Protein AF-0000000083568268 (afdb_homodimer)

Solvent-accessible surface area (backbone atoms only — not comparable to full-atom values): 10296 Å² total; per-residue (Å²): 130,81,49,68,48,77,42,77,47,46,72,67,54,46,51,46,50,54,56,46,30,62,65,67,25,87,48,96,84,46,76,63,52,67,70,56,42,53,51,43,18,43,50,38,46,55,44,42,54,52,25,52,62,59,34,62,80,76,45,60,69,66,60,49,44,64,40,52,45,40,98,66,46,64,81,75,77,73,75,76,71,71,77,75,73,135,130,84,50,67,46,77,42,78,47,46,70,66,54,46,52,45,50,54,55,45,30,64,65,66,24,88,47,96,83,47,76,64,51,67,70,57,42,53,50,44,18,43,51,38,46,54,46,42,54,53,25,51,63,59,34,62,80,75,46,61,68,65,61,50,45,64,40,51,46,40,100,65,48,65,82,75,77,73,78,75,72,74,74,73,71,125

pLDDT: mean 87.15, std 19.49, range [22.59, 98.81]

Structure (mmCIF, N/CA/C/O backbone):
data_AF-0000000083568268-model_v1
#
loop_
_entity.id
_entity.type
_entity.pdbx_description
1 polymer 'Uncharacterized protein'
#
loop_
_atom_site.group_PDB
_atom_site.id
_atom_site.type_symbol
_atom_site.label_atom_id
_atom_site.label_alt_id
_atom_site.label_comp_id
_atom_site.label_asym_id
_atom_site.label_entity_id
_atom_site.label_seq_id
_atom_site.pdbx_PDB_ins_code
_atom_site.Cartn_x
_atom_site.Cartn_y
_atom_site.Cartn_z
_atom_site.occupancy
_atom_site.B_iso_or_equiv
_atom_site.auth_seq_id
_atom_site.auth_comp_id
_atom_site.auth_asym_id
_atom_site.auth_atom_id
_atom_site.pdbx_PDB_model_num
ATOM 1 N N . MET A 1 1 ? 11.719 -16.828 -21.5 1 58.09 1 MET A N 1
ATOM 2 C CA . MET A 1 1 ? 10.602 -17.422 -20.781 1 58.09 1 MET A CA 1
ATOM 3 C C . MET A 1 1 ? 10.242 -16.578 -19.562 1 58.09 1 MET A C 1
ATOM 5 O O . MET A 1 1 ? 11.133 -16.094 -18.844 1 58.09 1 MET A O 1
ATOM 9 N N . THR A 1 2 ? 9.031 -16.109 -19.547 1 71.5 2 THR A N 1
ATOM 10 C CA . THR A 1 2 ? 8.648 -15.234 -18.438 1 71.5 2 THR A CA 1
ATOM 11 C C . THR A 1 2 ? 8.531 -16.031 -17.141 1 71.5 2 THR A C 1
ATOM 13 O O . THR A 1 2 ? 7.883 -17.078 -17.125 1 71.5 2 THR A O 1
ATOM 16 N N . LYS A 1 3 ? 9.312 -15.781 -16.172 1 86.44 3 LYS A N 1
ATOM 17 C CA . LYS A 1 3 ? 9.336 -16.422 -14.859 1 86.44 3 LYS A CA 1
ATOM 18 C C . LYS A 1 3 ? 7.992 -16.266 -14.156 1 86.44 3 LYS A C 1
ATOM 20 O O . LYS A 1 3 ? 7.312 -15.25 -14.312 1 86.44 3 LYS A O 1
ATOM 25 N N . ARG A 1 4 ? 7.5 -17.422 -13.523 1 89.69 4 ARG A N 1
ATOM 26 C CA . ARG A 1 4 ? 6.285 -17.406 -12.719 1 89.69 4 ARG A CA 1
ATOM 27 C C . ARG A 1 4 ? 6.57 -17.844 -11.281 1 89.69 4 ARG A C 1
ATOM 29 O O . ARG A 1 4 ? 7.5 -18.609 -11.039 1 89.69 4 ARG A O 1
ATOM 36 N N . THR A 1 5 ? 5.848 -17.328 -10.391 1 90.19 5 THR A N 1
ATOM 37 C CA . THR A 1 5 ? 5.898 -17.766 -9.008 1 90.19 5 THR A CA 1
ATOM 38 C C . THR A 1 5 ? 4.512 -18.188 -8.516 1 90.19 5 THR A C 1
ATOM 40 O O . THR A 1 5 ? 3.5 -17.719 -9.047 1 90.19 5 THR A O 1
ATOM 43 N N . SER A 1 6 ? 4.539 -19 -7.574 1 92.62 6 SER A N 1
ATOM 44 C CA . SER A 1 6 ? 3.279 -19.469 -7 1 92.62 6 SER A CA 1
ATOM 45 C C . SER A 1 6 ? 2.988 -18.781 -5.676 1 92.62 6 SER A C 1
ATOM 47 O O . SER A 1 6 ? 3.895 -18.562 -4.863 1 92.62 6 SER A O 1
ATOM 49 N N . LEU A 1 7 ? 1.726 -18.484 -5.469 1 93.94 7 LEU A N 1
ATOM 50 C CA . LEU A 1 7 ? 1.265 -17.828 -4.254 1 93.94 7 LEU A CA 1
ATOM 51 C C . LEU A 1 7 ? 0.16 -18.641 -3.58 1 93.94 7 LEU A C 1
ATOM 53 O O . LEU A 1 7 ? -0.891 -18.875 -4.18 1 93.94 7 LEU A O 1
ATOM 57 N N . LYS A 1 8 ? 0.503 -19.094 -2.422 1 94.25 8 LYS A N 1
ATOM 58 C CA . LYS A 1 8 ? -0.537 -19.75 -1.639 1 94.25 8 LYS A CA 1
ATOM 59 C C . LYS A 1 8 ? -1.644 -18.766 -1.257 1 94.25 8 LYS A C 1
ATOM 61 O O . LYS A 1 8 ? -1.367 -17.672 -0.762 1 94.25 8 LYS A O 1
ATOM 66 N N . LEU A 1 9 ? -2.875 -19.094 -1.497 1 94.94 9 LEU A N 1
ATOM 67 C CA . LEU A 1 9 ? -4.031 -18.266 -1.155 1 94.94 9 LEU A CA 1
ATOM 68 C C . LEU A 1 9 ? -4.656 -18.734 0.156 1 94.94 9 LEU A C 1
ATOM 70 O O . LEU A 1 9 ? -5.645 -19.469 0.151 1 94.94 9 LEU A O 1
ATOM 74 N N . THR A 1 10 ? -4.035 -18.266 1.215 1 95.44 10 THR A N 1
ATOM 75 C CA . THR A 1 10 ? -4.672 -18.484 2.508 1 95.44 10 THR A CA 1
ATOM 76 C C . THR A 1 10 ? -5.988 -17.719 2.602 1 95.44 10 THR A C 1
ATOM 78 O O . THR A 1 10 ? -6.242 -16.812 1.804 1 95.44 10 THR A O 1
ATOM 81 N N . ASP A 1 11 ? -6.793 -18.078 3.553 1 95 11 ASP A N 1
ATOM 82 C CA . ASP A 1 11 ? -8.062 -17.375 3.734 1 95 11 ASP A CA 1
ATOM 83 C C . ASP A 1 11 ? -7.832 -15.883 3.967 1 95 11 ASP A C 1
ATOM 85 O O . ASP A 1 11 ? -8.539 -15.039 3.398 1 95 11 ASP A O 1
ATOM 89 N N . GLU A 1 12 ? -6.855 -15.57 4.793 1 95.94 12 GLU A N 1
ATOM 90 C CA . GLU A 1 12 ? -6.555 -14.172 5.109 1 95.94 12 GLU A CA 1
ATOM 91 C C . GLU A 1 12 ? -6.09 -13.414 3.871 1 95.94 12 GLU A C 1
ATOM 93 O O . GLU A 1 12 ? -6.551 -12.305 3.609 1 95.94 12 GLU A O 1
ATOM 98 N N . ARG A 1 13 ? -5.25 -13.945 3.127 1 97.31 13 ARG A N 1
ATOM 99 C CA . ARG A 1 13 ? -4.762 -13.305 1.913 1 97.31 13 ARG A CA 1
ATOM 100 C C . ARG A 1 13 ? -5.887 -13.117 0.901 1 97.31 13 ARG A C 1
ATOM 102 O O . ARG A 1 13 ? -5.977 -12.07 0.254 1 97.31 13 ARG A O 1
ATOM 109 N N . GLN A 1 14 ? -6.707 -14.148 0.791 1 96.69 14 GLN A N 1
ATOM 110 C CA . GLN A 1 14 ? -7.844 -14.023 -0.113 1 96.69 14 GLN A CA 1
ATOM 111 C C . GLN A 1 14 ? -8.75 -12.867 0.295 1 96.69 14 GLN A C 1
ATOM 113 O O . GLN A 1 14 ? -9.219 -12.109 -0.556 1 96.69 14 GLN A O 1
ATOM 118 N N . ARG A 1 15 ? -8.977 -12.758 1.562 1 97.5 15 ARG A N 1
ATOM 119 C CA . ARG A 1 15 ? -9.812 -11.672 2.049 1 97.5 15 ARG A CA 1
ATOM 120 C C . ARG A 1 15 ? -9.18 -10.312 1.744 1 97.5 15 ARG A C 1
ATOM 122 O O . ARG A 1 15 ? -9.867 -9.383 1.321 1 97.5 15 ARG A O 1
ATOM 129 N N . LYS A 1 16 ? -7.871 -10.18 1.971 1 98.31 16 LYS A N 1
ATOM 130 C CA . LYS A 1 16 ? -7.18 -8.93 1.676 1 98.31 16 LYS A CA 1
ATOM 131 C C . LYS A 1 16 ? -7.238 -8.602 0.186 1 98.31 16 LYS A C 1
ATOM 133 O O . LYS A 1 16 ? -7.461 -7.449 -0.195 1 98.31 16 LYS A O 1
ATOM 138 N N . LEU A 1 17 ? -7.086 -9.602 -0.641 1 97.94 17 LEU A N 1
ATOM 139 C CA . LEU A 1 17 ? -7.152 -9.422 -2.086 1 97.94 17 LEU A CA 1
ATOM 140 C C . LEU A 1 17 ? -8.547 -8.961 -2.512 1 97.94 17 LEU A C 1
ATOM 142 O O . LEU A 1 17 ? -8.68 -8.062 -3.346 1 97.94 17 LEU A O 1
ATOM 146 N N . ASP A 1 18 ? -9.523 -9.57 -1.952 1 97 18 ASP A N 1
ATOM 147 C CA . ASP A 1 18 ? -10.891 -9.203 -2.285 1 97 18 ASP A CA 1
ATOM 148 C C . ASP A 1 18 ? -11.188 -7.754 -1.901 1 97 18 ASP A C 1
ATOM 150 O O . ASP A 1 18 ? -11.773 -7.004 -2.686 1 97 18 ASP A O 1
ATOM 154 N N . ARG A 1 19 ? -10.773 -7.395 -0.734 1 97.88 19 ARG A N 1
ATOM 155 C CA . ARG A 1 19 ? -10.984 -6.023 -0.286 1 97.88 19 ARG A CA 1
ATOM 156 C C . ARG A 1 19 ? -10.18 -5.039 -1.131 1 97.88 19 ARG A C 1
ATOM 158 O O . ARG A 1 19 ? -10.672 -3.971 -1.49 1 97.88 19 ARG A O 1
ATOM 165 N N . ALA A 1 20 ? -8.977 -5.348 -1.416 1 98.19 20 ALA A N 1
ATOM 166 C CA . ALA A 1 20 ? -8.133 -4.496 -2.25 1 98.19 20 ALA A CA 1
ATOM 167 C C . ALA A 1 20 ? -8.711 -4.352 -3.652 1 98.19 20 ALA A C 1
ATOM 169 O O . ALA A 1 20 ? -8.602 -3.289 -4.27 1 98.19 20 ALA A O 1
ATOM 170 N N . SER A 1 21 ? -9.297 -5.402 -4.117 1 97.56 21 SER A N 1
ATOM 171 C CA . SER A 1 21 ? -9.922 -5.367 -5.434 1 97.56 21 SER A CA 1
ATOM 172 C C . SER A 1 21 ? -11.008 -4.301 -5.504 1 97.56 21 SER A C 1
ATOM 174 O O . SER A 1 21 ? -11.133 -3.604 -6.516 1 97.56 21 SER A O 1
ATOM 176 N N . THR A 1 22 ? -11.719 -4.164 -4.465 1 96.75 22 THR A N 1
ATOM 177 C CA . THR A 1 22 ? -12.766 -3.158 -4.406 1 96.75 22 THR A CA 1
ATOM 178 C C . THR A 1 22 ? -12.18 -1.753 -4.477 1 96.75 22 THR A C 1
ATOM 180 O O . THR A 1 22 ? -12.766 -0.855 -5.082 1 96.75 22 THR A O 1
ATOM 183 N N . ILE A 1 23 ? -11.086 -1.537 -3.951 1 95.38 23 ILE A N 1
ATOM 184 C CA . ILE A 1 23 ? -10.422 -0.237 -3.924 1 95.38 23 ILE A CA 1
ATOM 185 C C . ILE A 1 23 ? -9.875 0.093 -5.309 1 95.38 23 ILE A C 1
ATOM 187 O O . ILE A 1 23 ? -9.977 1.232 -5.77 1 95.38 23 ILE A O 1
ATOM 191 N N . VAL A 1 24 ? -9.344 -0.927 -5.973 1 97 24 VAL A N 1
ATOM 192 C CA . VAL A 1 24 ? -8.633 -0.755 -7.242 1 97 24 VAL A CA 1
ATOM 193 C C . VAL A 1 24 ? -9.641 -0.688 -8.391 1 97 24 VAL A C 1
ATOM 195 O O . VAL A 1 24 ? -9.367 -0.096 -9.43 1 97 24 VAL A O 1
ATOM 198 N N . ALA A 1 25 ? -10.75 -1.241 -8.148 1 96.38 25 ALA A N 1
ATOM 199 C CA . ALA A 1 25 ? -11.766 -1.326 -9.195 1 96.38 25 ALA A CA 1
ATOM 200 C C . ALA A 1 25 ? -12.188 0.064 -9.664 1 96.38 25 ALA A C 1
ATOM 202 O O . ALA 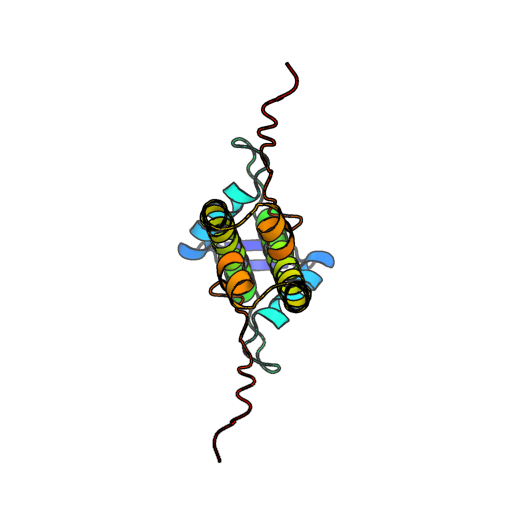A 1 25 ? -12.305 0.989 -8.852 1 96.38 25 ALA A O 1
ATOM 203 N N . GLN A 1 26 ? -12.406 0.175 -10.938 1 89.5 26 GLN A N 1
ATOM 204 C CA . GLN A 1 26 ? -12.82 1.448 -11.516 1 89.5 26 GLN A CA 1
ATOM 205 C C 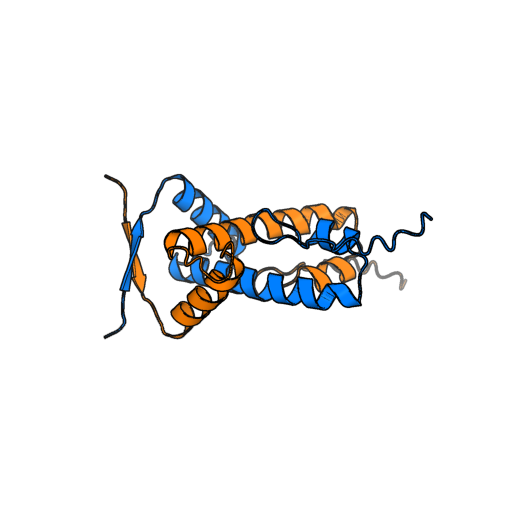. GLN A 1 26 ? -14.242 1.808 -11.102 1 89.5 26 GLN A C 1
ATOM 207 O O . GLN A 1 26 ? -14.562 2.984 -10.914 1 89.5 26 GLN A O 1
ATOM 212 N N . ASP A 1 27 ? -15.086 0.783 -11.102 1 89.75 27 ASP A N 1
ATOM 213 C CA . ASP A 1 27 ? -16.453 0.914 -10.633 1 89.75 27 ASP A CA 1
ATOM 214 C C . ASP A 1 27 ? -16.984 -0.408 -10.07 1 89.75 27 ASP A C 1
ATOM 216 O O . ASP A 1 27 ? -16.219 -1.369 -9.93 1 89.75 27 ASP A O 1
ATOM 220 N N . GLU A 1 28 ? -18.234 -0.446 -9.719 1 89.31 28 GLU A N 1
ATOM 221 C CA . GLU A 1 28 ? -18.797 -1.59 -8.992 1 89.31 28 GLU A CA 1
ATOM 222 C C . GLU A 1 28 ? -18.859 -2.826 -9.891 1 89.31 28 GLU A C 1
ATOM 224 O O . GLU A 1 28 ? -19.016 -3.945 -9.398 1 89.31 28 GLU A O 1
ATOM 229 N N . HIS A 1 29 ? -18.656 -2.703 -11.203 1 92.06 29 HIS A N 1
ATOM 230 C CA . HIS A 1 29 ? -18.766 -3.824 -12.133 1 92.06 29 HIS A CA 1
ATOM 231 C C . HIS A 1 29 ? -17.391 -4.316 -12.562 1 92.06 29 HIS A C 1
ATOM 233 O O . HIS A 1 29 ? -17.281 -5.348 -13.234 1 92.06 29 HIS A O 1
ATOM 239 N N . ASP A 1 30 ? -16.484 -3.549 -12.25 1 94 30 ASP A N 1
ATOM 240 C CA . ASP A 1 30 ? -15.102 -3.898 -12.578 1 94 30 ASP A CA 1
ATOM 241 C C . ASP A 1 30 ? -14.539 -4.922 -11.594 1 94 30 ASP A C 1
ATOM 243 O O . ASP A 1 30 ? -14.672 -4.758 -10.375 1 94 30 ASP A O 1
ATOM 247 N N . ASP A 1 31 ? -13.961 -6 -12.094 1 94.88 31 ASP A N 1
ATOM 248 C CA . ASP A 1 31 ? -13.312 -7.047 -11.312 1 94.88 31 ASP A CA 1
ATOM 249 C C . ASP A 1 31 ? -11.867 -7.246 -11.758 1 94.88 31 ASP A C 1
ATOM 251 O O . ASP A 1 31 ? -11.562 -8.164 -12.531 1 94.88 31 ASP A O 1
ATOM 255 N N . PRO A 1 32 ? -11.008 -6.426 -11.289 1 97.19 32 PRO A N 1
ATOM 256 C CA . PRO A 1 32 ? -9.617 -6.52 -11.75 1 97.19 32 PRO A CA 1
ATOM 257 C C . PRO A 1 32 ? -8.969 -7.855 -11.391 1 97.19 32 PRO A C 1
ATOM 259 O O . PRO A 1 32 ? -9.219 -8.398 -10.312 1 97.19 32 PRO A O 1
ATOM 262 N N . PRO A 1 33 ? -8.227 -8.344 -12.297 1 95.88 33 PRO A N 1
ATOM 263 C CA . PRO A 1 33 ? -7.488 -9.57 -11.984 1 95.88 33 PRO A CA 1
ATOM 264 C C . PRO A 1 33 ? -6.555 -9.414 -10.789 1 95.88 33 PRO A C 1
ATOM 266 O O . PRO A 1 33 ? -6.125 -8.305 -10.484 1 95.88 33 PRO A O 1
ATOM 269 N N . MET A 1 34 ? -6.234 -10.477 -10.219 1 95.25 34 MET A N 1
ATOM 270 C CA . MET A 1 34 ? -5.387 -10.508 -9.031 1 95.25 34 MET A CA 1
ATOM 271 C C . MET A 1 34 ? -4.039 -9.844 -9.305 1 95.25 34 MET A C 1
ATOM 273 O O . MET A 1 34 ? -3.51 -9.133 -8.453 1 95.25 34 MET A O 1
ATOM 277 N N . SER A 1 35 ? -3.457 -10.117 -10.469 1 96.19 35 SER A N 1
ATOM 278 C CA . SER A 1 35 ? -2.154 -9.547 -10.797 1 96.19 35 SER A CA 1
ATOM 279 C C . SER A 1 35 ? -2.199 -8.023 -10.805 1 96.19 35 SER A C 1
ATOM 281 O O . SER A 1 35 ? -1.252 -7.371 -10.367 1 96.19 35 SER A O 1
ATOM 283 N N . VAL A 1 36 ? -3.311 -7.488 -11.273 1 96.88 36 VAL A N 1
ATOM 284 C CA . VAL A 1 36 ? -3.486 -6.039 -11.305 1 96.88 36 VAL A CA 1
ATOM 285 C C . VAL A 1 36 ? -3.619 -5.504 -9.883 1 96.88 36 VAL A C 1
ATOM 287 O O . VAL A 1 36 ? -3.051 -4.461 -9.547 1 96.88 36 VAL A O 1
ATOM 290 N N . VAL A 1 37 ? -4.32 -6.191 -9.055 1 98.06 37 VAL A N 1
ATOM 291 C CA . VAL A 1 37 ? -4.523 -5.789 -7.668 1 98.06 37 VAL A CA 1
ATOM 292 C C . VAL A 1 37 ? -3.189 -5.793 -6.926 1 98.06 37 VAL A C 1
ATOM 294 O O . VAL A 1 37 ? -2.869 -4.844 -6.207 1 98.06 37 VAL A O 1
ATOM 297 N N . ILE A 1 38 ? -2.402 -6.805 -7.145 1 98.25 38 ILE A N 1
ATOM 298 C CA . ILE A 1 38 ? -1.101 -6.922 -6.496 1 98.25 38 ILE A CA 1
ATOM 299 C C . ILE A 1 38 ? -0.183 -5.801 -6.98 1 98.25 38 ILE A C 1
ATOM 301 O O . ILE A 1 38 ? 0.498 -5.156 -6.176 1 98.25 38 ILE A O 1
ATOM 305 N N . ASP A 1 39 ? -0.235 -5.52 -8.281 1 98.25 39 ASP A N 1
ATOM 306 C CA . ASP A 1 39 ? 0.585 -4.441 -8.82 1 98.25 39 ASP A CA 1
ATOM 307 C C . ASP A 1 39 ? 0.19 -3.096 -8.219 1 98.25 39 ASP A C 1
ATOM 309 O O . ASP A 1 39 ? 1.052 -2.271 -7.91 1 98.25 39 ASP A O 1
ATOM 313 N N . ALA A 1 40 ? -1.086 -2.854 -8.062 1 98.56 40 ALA A N 1
ATOM 314 C CA . ALA A 1 40 ? -1.58 -1.607 -7.48 1 98.56 40 ALA A CA 1
ATOM 315 C C . ALA A 1 40 ? -1.136 -1.465 -6.027 1 98.56 40 ALA A C 1
ATOM 317 O O . ALA A 1 40 ? -0.712 -0.387 -5.605 1 98.56 40 ALA A O 1
ATOM 318 N N . ALA A 1 41 ? -1.234 -2.547 -5.305 1 98.75 41 ALA A N 1
ATOM 319 C CA . ALA A 1 41 ? -0.841 -2.512 -3.898 1 98.75 41 ALA A CA 1
ATOM 320 C C . ALA A 1 41 ? 0.65 -2.221 -3.752 1 98.75 41 ALA A C 1
ATOM 322 O O . ALA A 1 41 ? 1.054 -1.422 -2.904 1 98.75 41 ALA A O 1
ATOM 323 N N . LEU A 1 42 ? 1.454 -2.857 -4.57 1 98.81 42 LEU A N 1
ATOM 324 C CA . LEU A 1 42 ? 2.891 -2.598 -4.559 1 98.81 42 LEU A CA 1
ATOM 325 C C . LEU A 1 42 ? 3.182 -1.144 -4.91 1 98.81 42 LEU A C 1
ATOM 327 O O . LEU A 1 42 ? 4.004 -0.496 -4.262 1 98.81 42 LEU A O 1
ATOM 331 N N . THR A 1 43 ? 2.533 -0.65 -5.934 1 98.81 43 THR A N 1
ATOM 332 C CA . THR A 1 43 ? 2.707 0.737 -6.348 1 98.81 43 THR A CA 1
ATOM 333 C C . THR A 1 43 ? 2.318 1.692 -5.223 1 98.81 43 THR A C 1
ATOM 335 O O . THR A 1 43 ? 3.035 2.656 -4.945 1 98.81 43 THR A O 1
ATOM 338 N N . HIS A 1 44 ? 1.181 1.441 -4.594 1 98.56 44 HIS A N 1
ATOM 339 C CA . HIS A 1 44 ? 0.722 2.299 -3.506 1 98.56 44 HIS A CA 1
ATOM 340 C C . HIS A 1 44 ? 1.735 2.334 -2.365 1 98.56 44 HIS A C 1
ATOM 342 O O . HIS A 1 44 ? 1.995 3.396 -1.795 1 98.56 44 HIS A O 1
ATOM 348 N N . LEU A 1 45 ? 2.314 1.188 -2.023 1 98.5 45 LEU A N 1
ATOM 349 C CA . LEU A 1 45 ? 3.307 1.132 -0.957 1 98.5 45 LEU A CA 1
ATOM 350 C C . LEU A 1 45 ? 4.535 1.966 -1.312 1 98.5 45 LEU A C 1
ATOM 352 O O . LEU A 1 45 ? 5.004 2.762 -0.497 1 98.5 45 LEU A O 1
ATOM 356 N N . LEU A 1 46 ? 4.977 1.877 -2.488 1 98.5 46 LEU A N 1
ATOM 357 C CA . LEU A 1 46 ? 6.172 2.59 -2.922 1 98.5 46 LEU A CA 1
ATOM 358 C C . LEU A 1 46 ? 5.93 4.094 -2.951 1 98.5 46 LEU A C 1
ATOM 360 O O . LEU A 1 46 ? 6.754 4.871 -2.461 1 98.5 46 LEU A O 1
ATOM 364 N N . GLU A 1 47 ? 4.805 4.453 -3.486 1 98.19 47 GLU A N 1
ATOM 365 C CA . GLU A 1 47 ? 4.496 5.879 -3.576 1 98.19 47 GLU A CA 1
ATOM 366 C C . GLU A 1 47 ? 4.211 6.469 -2.199 1 98.19 47 GLU A C 1
ATOM 368 O O . GLU A 1 47 ? 4.543 7.629 -1.936 1 98.19 47 GLU A O 1
ATOM 373 N N . SER A 1 48 ? 3.551 5.688 -1.332 1 96.88 48 SER A N 1
ATOM 374 C CA . SER A 1 48 ? 3.297 6.145 0.029 1 96.88 48 SER A CA 1
ATOM 375 C C . SER A 1 48 ? 4.602 6.414 0.774 1 96.88 48 SER A C 1
ATOM 377 O O . SER A 1 48 ? 4.715 7.41 1.492 1 96.88 48 SER A O 1
ATOM 379 N N . GLU A 1 49 ? 5.598 5.555 0.651 1 96.62 49 GLU A N 1
ATOM 380 C CA . GLU A 1 49 ? 6.895 5.754 1.291 1 96.62 49 GLU A CA 1
ATOM 381 C C . GLU A 1 49 ? 7.551 7.051 0.824 1 96.62 49 GLU A C 1
ATOM 383 O O . GLU A 1 49 ? 8.07 7.816 1.638 1 96.62 49 GLU A O 1
ATOM 388 N N . LYS A 1 50 ? 7.48 7.246 -0.447 1 96.44 50 LYS A N 1
ATOM 389 C CA . LYS A 1 50 ? 8.031 8.477 -0.999 1 96.44 50 LYS A CA 1
ATOM 390 C C . LYS A 1 50 ? 7.305 9.703 -0.452 1 96.44 50 LYS A C 1
ATOM 392 O O . LYS A 1 50 ? 7.938 10.688 -0.066 1 96.44 50 LYS A O 1
ATOM 397 N N . ASN A 1 51 ? 5.969 9.664 -0.419 1 96.25 51 ASN A N 1
ATOM 398 C CA . ASN A 1 51 ? 5.164 10.766 0.102 1 96.25 51 ASN A CA 1
ATOM 399 C C . ASN A 1 51 ? 5.559 11.117 1.532 1 96.25 51 ASN A C 1
ATOM 401 O O . ASN A 1 51 ? 5.703 12.297 1.866 1 96.25 51 ASN A O 1
ATOM 405 N N . ILE A 1 52 ? 5.664 10.055 2.355 1 94.56 52 ILE A N 1
ATOM 406 C CA . ILE A 1 52 ? 5.984 10.266 3.764 1 94.56 52 ILE A CA 1
ATOM 407 C C . ILE A 1 52 ? 7.34 10.961 3.887 1 94.56 52 ILE A C 1
ATOM 409 O O . ILE A 1 52 ? 7.488 11.914 4.66 1 94.56 52 ILE A O 1
ATOM 413 N N . GLN A 1 53 ? 8.281 10.555 3.125 1 93.25 53 GLN A N 1
ATOM 414 C CA . GLN A 1 53 ? 9.609 11.164 3.17 1 93.25 53 GLN A CA 1
ATOM 415 C C . GLN A 1 53 ? 9.57 12.617 2.727 1 93.25 53 GLN A C 1
ATOM 417 O O . GLN A 1 53 ? 10.195 13.484 3.346 1 93.25 53 GLN A O 1
ATOM 422 N N . GLU A 1 54 ? 8.82 12.875 1.725 1 94.69 54 GLU A N 1
ATOM 423 C CA . GLU A 1 54 ? 8.727 14.234 1.197 1 94.69 54 GLU A CA 1
ATOM 424 C C . GLU A 1 54 ? 7.941 15.133 2.143 1 94.69 54 GLU A C 1
ATOM 426 O O . GLU A 1 54 ? 8.273 16.312 2.307 1 94.69 54 GLU A O 1
ATOM 431 N N . A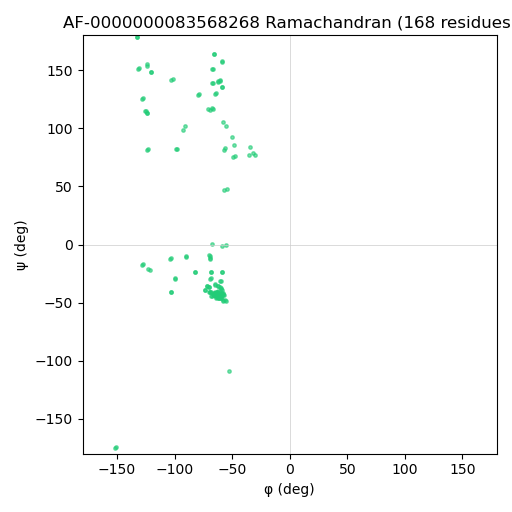LA A 1 55 ? 6.957 14.602 2.773 1 93.94 55 ALA A N 1
ATOM 432 C CA . ALA A 1 55 ? 6.074 15.367 3.654 1 93.94 55 ALA A CA 1
ATOM 433 C C . ALA A 1 55 ? 6.816 15.828 4.906 1 93.94 55 ALA A C 1
ATOM 435 O O . ALA A 1 55 ? 6.43 16.812 5.535 1 93.94 55 ALA A O 1
ATOM 436 N N . ARG A 1 56 ? 7.875 15.156 5.277 1 90.5 56 ARG A N 1
ATOM 437 C CA . ARG A 1 56 ? 8.625 15.438 6.5 1 90.5 56 ARG A CA 1
ATOM 438 C C . ARG A 1 56 ? 9.156 16.875 6.492 1 90.5 56 ARG A C 1
ATOM 440 O O . ARG A 1 56 ? 9.383 17.453 7.555 1 90.5 56 ARG A O 1
ATOM 447 N N . SER A 1 57 ? 9.305 17.422 5.281 1 91.94 57 SER A N 1
ATOM 448 C CA . SER A 1 57 ? 9.844 18.766 5.184 1 91.94 57 SER A CA 1
ATOM 449 C C . SER A 1 57 ? 8.727 19.812 5.227 1 91.94 57 SER A C 1
ATOM 451 O O . SER A 1 57 ? 8.984 20.984 5.465 1 91.94 57 SER A O 1
ATOM 453 N N . GLU A 1 58 ? 7.523 19.391 5.148 1 94.19 58 GLU A N 1
ATOM 454 C CA . GLU A 1 58 ? 6.445 20.359 4.914 1 94.19 58 GLU A CA 1
ATOM 455 C C . GLU A 1 58 ? 5.395 20.281 6.023 1 94.19 58 GLU A C 1
ATOM 457 O O . GLU A 1 58 ? 4.684 21.266 6.27 1 94.19 58 GLU A O 1
ATOM 462 N N . TYR A 1 59 ? 5.367 19.188 6.695 1 93.25 59 TYR A N 1
ATOM 463 C CA . TYR A 1 59 ? 4.309 18.984 7.676 1 93.25 59 TYR A CA 1
ATOM 464 C C . TYR A 1 59 ? 4.879 18.5 9.008 1 93.25 59 TYR A C 1
ATOM 466 O O . TYR A 1 59 ? 5.941 17.875 9.047 1 93.25 59 TYR A O 1
ATOM 474 N N . ASP A 1 60 ? 4.145 18.859 10.055 1 91.81 60 ASP A N 1
ATOM 475 C CA . ASP A 1 60 ? 4.539 18.344 11.367 1 91.81 60 ASP A CA 1
ATOM 476 C C . ASP A 1 60 ? 4.344 16.828 11.445 1 91.81 60 ASP A C 1
ATOM 478 O O . ASP A 1 60 ? 3.43 16.281 10.828 1 91.81 60 ASP A O 1
ATOM 482 N N . PRO A 1 61 ? 5.137 16.094 12.25 1 92.5 61 PRO A N 1
ATOM 483 C CA . PRO A 1 61 ? 5.129 14.625 12.32 1 92.5 61 PRO A CA 1
ATOM 484 C C . PRO A 1 61 ? 3.775 14.062 12.734 1 92.5 61 PRO A C 1
ATOM 486 O O . PRO A 1 61 ? 3.385 12.984 12.273 1 92.5 61 PRO A O 1
ATOM 489 N N . ARG A 1 62 ? 3.082 14.805 13.539 1 91.69 62 ARG A N 1
ATOM 490 C CA . ARG A 1 62 ? 1.786 14.297 13.984 1 91.69 62 ARG A CA 1
ATOM 491 C C . ARG A 1 62 ? 0.805 14.211 12.82 1 91.69 62 ARG A C 1
ATOM 493 O O . ARG A 1 62 ? 0.059 13.234 12.703 1 91.69 62 ARG A O 1
ATOM 500 N N . THR A 1 63 ? 0.79 15.203 11.984 1 94 63 THR A N 1
ATOM 501 C CA . THR A 1 63 ? -0.06 15.211 10.797 1 94 63 THR A CA 1
ATOM 502 C C . THR A 1 63 ? 0.25 14.008 9.906 1 94 63 THR A C 1
ATOM 504 O O . THR A 1 63 ? -0.661 13.305 9.469 1 94 63 THR A O 1
ATOM 507 N N . ILE A 1 64 ? 1.511 13.789 9.641 1 95.19 64 ILE A N 1
ATOM 508 C CA . ILE A 1 64 ? 1.93 12.695 8.773 1 95.19 64 ILE A CA 1
ATOM 509 C C . ILE A 1 64 ? 1.51 11.359 9.391 1 95.19 64 ILE A C 1
ATOM 511 O O . ILE A 1 64 ? 0.991 10.484 8.695 1 95.19 64 ILE A O 1
ATOM 515 N N . GLN A 1 65 ? 1.679 11.211 10.695 1 94.44 65 GLN A N 1
ATOM 516 C CA . GLN A 1 65 ? 1.335 9.977 11.383 1 94.44 65 GLN A CA 1
ATOM 517 C C . GLN A 1 65 ? -0.161 9.688 11.289 1 94.44 65 GLN A C 1
ATOM 519 O O . GLN A 1 65 ? -0.564 8.555 11.016 1 94.44 65 GLN A O 1
ATOM 524 N N . ASP A 1 66 ? -0.94 10.773 11.469 1 94.38 66 ASP A N 1
ATOM 525 C CA . ASP A 1 66 ? -2.393 10.617 11.461 1 94.38 66 ASP A CA 1
ATOM 526 C C . ASP A 1 66 ? -2.9 10.25 10.07 1 94.38 66 ASP A C 1
ATOM 528 O O . ASP A 1 66 ? -3.854 9.477 9.938 1 94.38 66 ASP A O 1
ATOM 532 N N . VAL A 1 67 ? -2.25 10.648 9.039 1 96.19 67 VAL A N 1
ATOM 533 C CA . VAL A 1 67 ? -2.777 10.539 7.684 1 96.19 67 VAL A CA 1
ATOM 534 C C . VAL A 1 67 ? -2.164 9.32 6.988 1 96.19 67 VAL A C 1
ATOM 536 O O . VAL A 1 67 ? -2.824 8.664 6.184 1 96.19 67 VAL A O 1
ATOM 539 N N . ALA A 1 68 ? -0.939 9.008 7.406 1 96.38 68 ALA A N 1
ATOM 540 C CA . ALA A 1 68 ? -0.244 8.133 6.465 1 96.38 68 ALA A CA 1
ATOM 541 C C . ALA A 1 68 ? 0.3 6.895 7.172 1 96.38 68 ALA A C 1
ATOM 543 O O . ALA A 1 68 ? 0.654 5.906 6.52 1 96.38 68 ALA A O 1
ATOM 544 N N . ASN A 1 69 ? 0.419 6.883 8.539 1 95.31 69 ASN A N 1
ATOM 545 C CA . ASN A 1 69 ? 0.975 5.707 9.203 1 95.31 69 ASN A CA 1
ATOM 546 C C . ASN A 1 69 ? 0.059 4.496 9.062 1 95.31 69 ASN A C 1
ATOM 548 O O . ASN A 1 69 ? -1.161 4.617 9.195 1 95.31 69 ASN A O 1
ATOM 552 N N . THR A 1 70 ? 0.676 3.408 8.836 1 97.5 70 THR A N 1
ATOM 553 C CA . THR A 1 70 ? 0.036 2.1 8.875 1 97.5 70 THR A CA 1
ATOM 554 C C . THR A 1 70 ? 0.875 1.11 9.68 1 97.5 70 THR A C 1
ATOM 556 O O . THR A 1 70 ? 1.965 1.448 10.141 1 97.5 70 THR A O 1
ATOM 559 N N . SER A 1 71 ? 0.379 -0.081 9.805 1 96.25 71 SER A N 1
ATOM 560 C CA . SER A 1 71 ? 1.151 -1.104 10.5 1 96.25 71 SER A CA 1
ATOM 561 C C . SER A 1 71 ? 2.363 -1.535 9.688 1 96.25 71 SER A C 1
ATOM 563 O O . SER A 1 71 ? 3.266 -2.197 10.203 1 96.25 71 SER A O 1
ATOM 565 N N . VAL A 1 72 ? 2.453 -1.116 8.477 1 96.81 72 VAL A N 1
ATOM 566 C CA . VAL A 1 72 ? 3.52 -1.517 7.566 1 96.81 72 VAL A CA 1
ATOM 567 C C . VAL A 1 72 ? 4.539 -0.387 7.438 1 96.81 72 VAL A C 1
ATOM 569 O O . VAL A 1 72 ? 5.746 -0.635 7.391 1 96.81 72 VAL A O 1
ATOM 572 N N . LEU A 1 73 ? 4.031 0.815 7.355 1 93.44 73 LEU A N 1
ATOM 573 C CA . LEU A 1 73 ? 4.848 2.008 7.164 1 93.44 73 LEU A CA 1
ATOM 574 C C . LEU A 1 73 ? 4.602 3.021 8.273 1 93.44 73 LEU A C 1
ATOM 576 O O . LEU A 1 73 ? 3.49 3.539 8.414 1 93.44 73 LEU A O 1
ATOM 580 N N . THR A 1 74 ? 5.609 3.215 9.047 1 88.81 74 THR A N 1
ATOM 581 C CA . THR A 1 74 ? 5.484 4.148 10.164 1 88.81 74 THR A CA 1
ATOM 582 C C . THR A 1 74 ? 6.613 5.172 10.141 1 88.81 74 THR A C 1
ATOM 584 O O . THR A 1 74 ? 7.773 4.82 9.922 1 88.81 74 THR A O 1
ATOM 587 N N . LEU A 1 75 ? 6.121 6.422 10.172 1 78.31 75 LEU A N 1
ATOM 588 C CA . LEU A 1 75 ? 7.125 7.438 10.469 1 78.31 75 LEU A CA 1
ATOM 589 C C . LEU A 1 75 ? 7.652 7.277 11.891 1 78.31 75 LEU A C 1
ATOM 591 O O . LEU A 1 75 ? 6.867 7.184 12.844 1 78.31 75 LEU A O 1
ATOM 595 N N . ARG A 1 76 ? 8.938 6.977 12.039 1 61.16 76 ARG A N 1
ATOM 596 C CA . ARG A 1 76 ? 9.547 6.957 13.359 1 61.16 76 ARG A CA 1
ATOM 597 C C . ARG A 1 76 ? 10.133 8.32 13.711 1 61.16 76 ARG A C 1
ATOM 599 O O . ARG A 1 76 ? 10.758 8.969 12.875 1 61.16 76 ARG A O 1
ATOM 606 N N . TYR A 1 77 ? 9.484 9.156 14.531 1 55.59 77 TYR A N 1
ATOM 607 C CA . TYR A 1 77 ? 10.039 10.43 14.977 1 55.59 77 TYR A CA 1
ATOM 608 C C . TYR A 1 77 ? 11.398 10.242 15.633 1 55.59 77 TYR A C 1
ATOM 610 O O . TYR A 1 77 ? 11.586 9.297 16.406 1 55.59 77 TYR A O 1
ATOM 618 N N . ARG A 1 78 ? 12.312 10.531 14.914 1 45.97 78 ARG A N 1
ATOM 619 C CA . ARG A 1 78 ? 13.539 10.719 15.688 1 45.97 78 ARG A CA 1
ATOM 620 C C . ARG A 1 78 ? 13.344 11.781 16.766 1 45.97 78 ARG A C 1
ATOM 622 O O . ARG A 1 78 ? 12.938 12.906 16.469 1 45.97 78 ARG A O 1
ATOM 629 N N . THR A 1 79 ? 12.797 11.578 17.875 1 41.94 79 THR A N 1
ATOM 630 C CA . THR A 1 79 ? 12.984 12.492 18.984 1 41.94 79 THR A CA 1
ATOM 631 C C . THR A 1 79 ? 14.398 13.078 18.969 1 41.94 79 THR A C 1
ATOM 633 O O . THR A 1 79 ? 15.383 12.336 19.062 1 41.94 79 THR A O 1
ATOM 636 N N . SER A 1 80 ? 14.633 14.07 18.25 1 37.41 80 SER A N 1
ATOM 637 C CA . SER A 1 80 ? 15.75 14.922 18.672 1 37.41 80 SER A CA 1
ATOM 638 C C . SER A 1 80 ? 15.578 15.383 20.109 1 37.41 80 SER A C 1
ATOM 640 O O . SER A 1 80 ? 14.789 16.281 20.391 1 37.41 80 SER A O 1
ATOM 642 N N . VAL A 1 81 ? 15.289 14.727 21.141 1 35.38 81 VAL A N 1
ATOM 643 C CA . VAL A 1 81 ? 15.594 15.219 22.469 1 35.38 81 VAL A CA 1
ATOM 644 C C . VAL A 1 81 ? 17.031 15.727 22.531 1 35.38 81 VAL A C 1
ATOM 646 O O . VAL A 1 81 ? 17.969 14.938 22.406 1 35.38 81 VAL A O 1
ATOM 649 N N . GLU A 1 82 ? 17.344 16.859 22.016 1 33.53 82 GLU A N 1
ATOM 650 C CA . GLU A 1 82 ? 18.312 17.688 22.734 1 33.53 82 GLU A CA 1
ATOM 651 C C . GLU A 1 82 ? 17.953 17.812 24.203 1 33.53 82 GLU A C 1
ATOM 653 O O . GLU A 1 82 ? 16.828 18.219 24.531 1 33.53 82 GLU A O 1
ATOM 658 N N . SER A 1 83 ? 18.328 16.953 24.953 1 33.28 83 SER A N 1
ATOM 659 C CA . SER A 1 83 ? 18.453 17.094 26.406 1 33.28 83 SER A CA 1
ATOM 660 C C . SER A 1 83 ? 18.781 18.531 26.797 1 33.28 83 SER A C 1
ATOM 662 O O . SER A 1 83 ? 19.828 19.062 26.391 1 33.28 83 SER A O 1
ATOM 664 N N . ARG A 1 84 ? 17.859 19.438 26.797 1 31.56 84 ARG A N 1
ATOM 665 C CA . ARG A 1 84 ? 18.172 20.625 27.594 1 31.56 84 ARG A CA 1
ATOM 666 C C . ARG A 1 84 ? 18.422 20.266 29.047 1 31.56 84 ARG A C 1
ATOM 668 O O . ARG A 1 84 ? 18.422 21.141 29.922 1 31.56 84 ARG A O 1
ATOM 675 N N . TRP A 1 85 ? 18.359 19.078 29.625 1 28.31 85 TRP A N 1
ATOM 676 C CA . TRP A 1 85 ? 18.609 19.062 31.062 1 28.31 85 TRP A CA 1
ATOM 677 C C . TRP A 1 85 ? 19.922 19.766 31.391 1 28.31 85 TRP A C 1
ATOM 679 O O . TRP A 1 85 ? 19.969 20.656 32.219 1 28.31 85 TRP A O 1
ATOM 689 N N . ARG A 1 86 ? 21.172 19.141 31.844 1 22.59 86 ARG A N 1
ATOM 690 C CA . ARG A 1 86 ? 22.109 19.688 32.812 1 22.59 86 ARG A CA 1
ATOM 691 C C . ARG A 1 86 ? 22.922 20.828 32.219 1 22.59 86 ARG A C 1
ATOM 693 O O . ARG A 1 86 ? 23.219 20.812 31.031 1 22.59 86 ARG A O 1
ATOM 700 N N . MET B 1 1 ? -7.5 -28.484 0.871 1 57.72 1 MET B N 1
ATOM 701 C CA . MET B 1 1 ? -6.34 -28.172 0.039 1 57.72 1 MET B CA 1
ATOM 702 C C . MET B 1 1 ? -6.18 -26.672 -0.141 1 57.72 1 MET B C 1
ATOM 704 O O . MET B 1 1 ? -7.164 -25.953 -0.331 1 57.72 1 MET B O 1
ATOM 708 N N . THR B 1 2 ? -5.074 -26.188 0.307 1 71.44 2 THR B N 1
ATOM 709 C CA . THR B 1 2 ? -4.887 -24.734 0.216 1 71.44 2 THR B CA 1
ATOM 710 C C . THR B 1 2 ? -4.723 -24.312 -1.237 1 71.44 2 THR B C 1
ATOM 712 O O . THR B 1 2 ? -3.922 -24.891 -1.977 1 71.44 2 THR B O 1
ATOM 715 N N . LYS B 1 3 ? -5.602 -23.547 -1.779 1 86.25 3 LYS B N 1
ATOM 716 C CA . LYS B 1 3 ? -5.605 -23.016 -3.141 1 86.25 3 LYS B CA 1
ATOM 717 C C . LYS B 1 3 ? -4.355 -22.188 -3.408 1 86.25 3 LYS B C 1
ATOM 719 O O . LYS B 1 3 ? -3.855 -21.5 -2.512 1 86.25 3 LYS B O 1
ATOM 724 N N . ARG B 1 4 ? -3.732 -22.438 -4.641 1 89.94 4 ARG B N 1
ATOM 725 C CA . ARG B 1 4 ? -2.596 -21.625 -5.082 1 89.94 4 ARG B CA 1
ATOM 726 C C . ARG B 1 4 ? -2.902 -20.922 -6.395 1 89.94 4 ARG B C 1
ATOM 728 O O . ARG B 1 4 ? -3.707 -21.406 -7.191 1 89.94 4 ARG B O 1
ATOM 735 N N . THR B 1 5 ? -2.355 -19.812 -6.562 1 90.44 5 THR B N 1
ATOM 736 C CA . THR B 1 5 ? -2.438 -19.094 -7.832 1 90.44 5 THR B CA 1
ATOM 737 C C . THR B 1 5 ? -1.044 -18.781 -8.375 1 90.44 5 THR B C 1
ATOM 739 O O . THR B 1 5 ? -0.085 -18.672 -7.605 1 90.44 5 THR B O 1
ATOM 742 N N . SER B 1 6 ? -1.001 -18.656 -9.609 1 92.69 6 SER B N 1
ATOM 743 C CA . SER B 1 6 ? 0.27 -18.344 -10.258 1 92.69 6 SER B CA 1
ATOM 744 C C . SER B 1 6 ? 0.354 -16.859 -10.617 1 92.69 6 SER B C 1
ATOM 746 O O . SER B 1 6 ? -0.628 -16.266 -11.07 1 92.69 6 SER B O 1
ATOM 748 N N . LEU B 1 7 ? 1.532 -16.312 -10.461 1 93.94 7 LEU B N 1
ATOM 749 C CA . LEU B 1 7 ? 1.799 -14.914 -10.758 1 93.94 7 LEU B CA 1
ATOM 750 C C . LEU B 1 7 ? 2.967 -14.781 -11.727 1 93.94 7 LEU B C 1
ATOM 752 O O . LEU B 1 7 ? 4.082 -15.203 -11.43 1 93.94 7 LEU B O 1
ATOM 756 N N . LYS B 1 8 ? 2.621 -14.289 -12.875 1 94.19 8 LYS B N 1
ATOM 757 C CA . LYS B 1 8 ? 3.695 -13.984 -13.812 1 94.19 8 LYS B CA 1
ATOM 758 C C . LYS B 1 8 ? 4.605 -12.883 -13.273 1 94.19 8 LYS B C 1
ATOM 760 O O . LYS B 1 8 ? 4.129 -11.844 -12.82 1 94.19 8 LYS B O 1
ATOM 765 N N . LEU B 1 9 ? 5.887 -13.062 -13.273 1 95 9 LEU B N 1
ATOM 766 C CA . LEU B 1 9 ? 6.875 -12.086 -12.82 1 95 9 LEU B CA 1
ATOM 767 C C . LEU B 1 9 ? 7.473 -11.328 -14 1 95 9 LEU B C 1
ATOM 769 O O . LEU B 1 9 ? 8.555 -11.672 -14.477 1 95 9 LEU B O 1
ATOM 773 N N . THR B 1 10 ? 6.719 -10.328 -14.422 1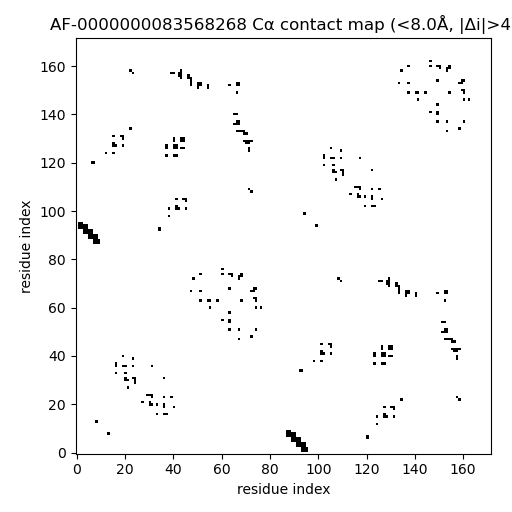 95.44 10 THR B N 1
ATOM 774 C CA . THR B 1 10 ? 7.293 -9.43 -15.414 1 95.44 10 THR B CA 1
ATOM 775 C C . THR B 1 10 ? 8.461 -8.648 -14.828 1 95.44 10 THR B C 1
ATOM 777 O O . THR B 1 10 ? 8.625 -8.586 -13.602 1 95.44 10 THR B O 1
ATOM 780 N N . ASP B 1 11 ? 9.258 -8.07 -15.672 1 94.94 11 ASP B N 1
ATOM 781 C CA . ASP B 1 11 ? 10.383 -7.277 -15.195 1 94.94 11 ASP B CA 1
ATOM 782 C C . ASP B 1 11 ? 9.914 -6.156 -14.273 1 94.94 11 ASP B C 1
ATOM 784 O O . ASP B 1 11 ? 10.516 -5.91 -13.227 1 94.94 11 ASP B O 1
ATOM 788 N N . GLU B 1 12 ? 8.844 -5.5 -14.664 1 95.94 12 GLU B N 1
ATOM 789 C CA . GLU B 1 12 ? 8.312 -4.391 -13.875 1 95.94 12 GLU B CA 1
ATOM 790 C C . GLU B 1 12 ? 7.824 -4.871 -12.516 1 95.94 12 GLU B C 1
ATOM 792 O O . GLU B 1 12 ? 8.125 -4.258 -11.484 1 95.94 12 GLU B O 1
ATOM 797 N N . ARG B 1 13 ? 7.133 -5.891 -12.461 1 97.25 13 ARG B N 1
ATOM 798 C CA . ARG B 1 13 ? 6.633 -6.43 -11.203 1 97.25 13 ARG B CA 1
ATOM 799 C C . ARG B 1 13 ? 7.781 -6.875 -10.305 1 97.25 13 ARG B C 1
ATOM 801 O O . ARG B 1 13 ? 7.754 -6.645 -9.094 1 97.25 13 ARG B O 1
ATOM 808 N N . GLN B 1 14 ? 8.75 -7.516 -10.922 1 96.75 14 GLN B N 1
ATOM 809 C CA . GLN B 1 14 ? 9.914 -7.918 -10.148 1 96.75 14 GLN B CA 1
ATOM 810 C C . GLN B 1 14 ? 10.602 -6.715 -9.516 1 96.75 14 GLN B C 1
ATOM 812 O O . GLN B 1 14 ? 11 -6.762 -8.352 1 96.75 14 GLN B O 1
ATOM 817 N N . ARG B 1 15 ? 10.719 -5.676 -10.281 1 97.5 15 ARG B N 1
ATOM 818 C CA . ARG B 1 15 ? 11.344 -4.469 -9.758 1 97.5 15 ARG B CA 1
ATOM 819 C C . ARG B 1 15 ? 10.531 -3.893 -8.602 1 97.5 15 ARG B C 1
ATOM 821 O O . ARG B 1 15 ? 11.094 -3.484 -7.582 1 97.5 15 ARG B O 1
ATOM 828 N N . LYS B 1 16 ? 9.211 -3.848 -8.734 1 98.31 16 LYS B N 1
ATOM 829 C CA . LYS B 1 16 ? 8.352 -3.342 -7.66 1 98.31 16 LYS B CA 1
ATOM 830 C C . LYS B 1 16 ? 8.461 -4.211 -6.414 1 98.31 16 LYS B C 1
ATOM 832 O O . LYS B 1 16 ? 8.523 -3.697 -5.293 1 98.31 16 LYS B O 1
ATOM 837 N N . LEU B 1 17 ? 8.516 -5.508 -6.602 1 97.94 17 LEU B N 1
ATOM 838 C CA . LEU B 1 17 ? 8.656 -6.434 -5.484 1 97.94 17 LEU B CA 1
ATOM 839 C C . LEU B 1 17 ? 9.984 -6.227 -4.77 1 97.94 17 LEU B C 1
ATOM 841 O O . LEU B 1 17 ? 10.031 -6.223 -3.537 1 97.94 17 LEU B O 1
ATOM 845 N N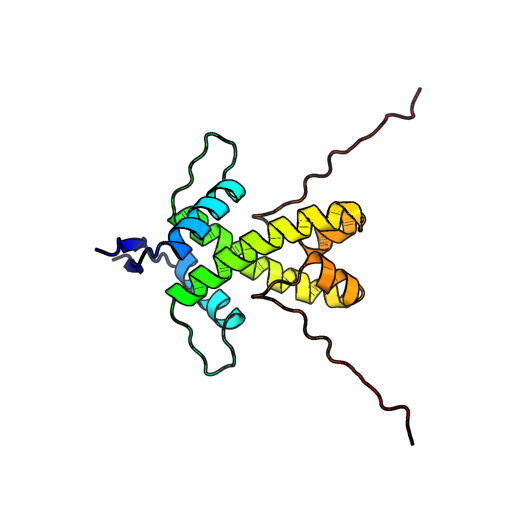 . ASP B 1 18 ? 11.008 -6.07 -5.52 1 96.94 18 ASP B N 1
ATOM 846 C CA . ASP B 1 18 ? 12.328 -5.859 -4.934 1 96.94 18 ASP B CA 1
ATOM 847 C C . ASP B 1 18 ? 12.359 -4.574 -4.109 1 96.94 18 ASP B C 1
ATOM 849 O O . ASP B 1 18 ? 12.875 -4.562 -2.99 1 96.94 18 ASP B O 1
ATOM 853 N N . ARG B 1 19 ? 11.812 -3.537 -4.664 1 97.88 19 ARG B N 1
ATOM 854 C CA . ARG B 1 19 ? 11.773 -2.268 -3.943 1 97.88 19 ARG B CA 1
ATOM 855 C C . ARG B 1 19 ? 10.891 -2.361 -2.707 1 97.88 19 ARG B C 1
ATOM 857 O O . ARG B 1 19 ? 11.234 -1.841 -1.646 1 97.88 19 ARG B O 1
ATOM 864 N N . ALA B 1 20 ? 9.773 -2.967 -2.832 1 98.19 20 ALA B N 1
ATOM 865 C CA . ALA B 1 20 ? 8.867 -3.148 -1.701 1 98.19 20 ALA B CA 1
ATOM 866 C C . ALA B 1 20 ? 9.516 -3.994 -0.608 1 98.19 20 ALA B C 1
ATOM 868 O O . ALA B 1 20 ? 9.289 -3.764 0.581 1 98.19 20 ALA B O 1
ATOM 869 N N . SER B 1 21 ? 10.281 -4.938 -1.025 1 97.56 21 SER B N 1
ATOM 870 C CA . SER B 1 21 ? 10.984 -5.785 -0.071 1 97.56 21 SER B CA 1
ATOM 871 C C . SER B 1 21 ? 11.891 -4.965 0.836 1 97.56 21 SER B C 1
ATOM 873 O O . SER B 1 21 ? 11.984 -5.227 2.037 1 97.56 21 SER B O 1
ATOM 875 N N . THR B 1 22 ? 12.508 -3.998 0.282 1 96.75 22 THR B N 1
ATOM 876 C CA . THR B 1 22 ? 13.391 -3.127 1.055 1 96.75 22 THR B CA 1
ATOM 877 C C . THR B 1 22 ? 12.594 -2.342 2.094 1 96.75 22 THR B C 1
ATOM 879 O O . THR B 1 22 ? 13.078 -2.102 3.201 1 96.75 22 THR B O 1
ATOM 882 N N . ILE B 1 23 ? 11.445 -1.997 1.818 1 95.38 23 ILE B N 1
ATOM 883 C CA . ILE B 1 23 ? 10.586 -1.219 2.707 1 95.38 23 ILE B CA 1
ATOM 884 C C . ILE B 1 23 ? 10.094 -2.104 3.85 1 95.38 23 ILE B C 1
ATOM 886 O O . ILE B 1 23 ? 10.055 -1.672 5.004 1 95.38 23 ILE B O 1
ATOM 890 N N . VAL B 1 24 ? 9.773 -3.342 3.523 1 97.06 24 VAL B N 1
ATOM 891 C CA . VAL B 1 24 ? 9.141 -4.266 4.457 1 97.06 24 VAL B CA 1
ATOM 892 C C . VAL B 1 24 ? 10.195 -4.91 5.348 1 97.06 24 VAL B C 1
ATOM 894 O O . VAL B 1 24 ? 9.898 -5.332 6.469 1 97.06 24 VAL B O 1
ATOM 897 N N . ALA B 1 25 ? 11.344 -4.922 4.859 1 96.38 25 ALA B N 1
ATOM 898 C CA . ALA B 1 25 ? 12.438 -5.586 5.57 1 96.38 25 ALA B CA 1
ATOM 899 C C . ALA B 1 25 ? 12.672 -4.953 6.938 1 96.38 25 ALA B C 1
ATOM 901 O O . ALA B 1 25 ? 12.586 -3.73 7.082 1 96.38 25 ALA B O 1
ATOM 902 N N . GLN B 1 26 ? 12.938 -5.789 7.891 1 89.69 26 GLN B N 1
ATOM 903 C CA . GLN B 1 26 ? 13.188 -5.312 9.25 1 89.69 26 GLN B CA 1
ATOM 904 C C . GLN B 1 26 ? 14.508 -4.551 9.336 1 89.69 26 GLN B C 1
ATOM 906 O O . GLN B 1 26 ? 14.625 -3.592 10.102 1 89.69 26 GLN B O 1
ATOM 911 N N . ASP B 1 27 ? 15.492 -5.09 8.641 1 89.75 27 ASP B N 1
ATOM 912 C CA . ASP B 1 27 ? 16.797 -4.453 8.523 1 89.75 27 ASP B CA 1
ATOM 913 C C . ASP B 1 27 ? 17.484 -4.832 7.211 1 89.75 27 ASP B C 1
ATOM 915 O O . ASP B 1 27 ? 16.875 -5.477 6.355 1 89.75 27 ASP B O 1
ATOM 919 N N . GLU B 1 28 ? 18.719 -4.398 7.035 1 89.38 28 GLU B N 1
ATOM 920 C CA . GLU B 1 28 ? 19.391 -4.539 5.746 1 89.38 28 GLU B CA 1
ATOM 921 C C . GLU B 1 28 ? 19.703 -6.004 5.445 1 89.38 28 GLU B C 1
ATOM 923 O O . GLU B 1 28 ? 20 -6.355 4.305 1 89.38 28 GLU B O 1
ATOM 928 N N . HIS B 1 29 ? 19.594 -6.914 6.398 1 92.31 29 HIS B N 1
ATOM 929 C CA . HIS B 1 29 ? 19.938 -8.32 6.207 1 92.31 29 HIS B CA 1
ATOM 930 C C . HIS B 1 29 ? 18.688 -9.18 6.047 1 92.31 29 HIS B C 1
ATOM 932 O O . HIS B 1 29 ? 18.781 -10.367 5.738 1 92.31 29 HIS B O 1
ATOM 938 N N . ASP B 1 30 ? 17.641 -8.57 6.328 1 94 30 ASP B N 1
ATOM 939 C CA . ASP B 1 30 ? 16.359 -9.258 6.203 1 94 30 ASP B CA 1
ATOM 940 C C . ASP B 1 30 ? 15.891 -9.289 4.75 1 94 30 ASP B C 1
ATOM 942 O O . ASP B 1 30 ? 15.883 -8.258 4.07 1 94 30 ASP B O 1
ATOM 946 N N . ASP B 1 31 ? 15.539 -10.461 4.254 1 94.69 31 ASP B N 1
ATOM 947 C CA . ASP B 1 31 ? 15 -10.68 2.912 1 94.69 31 ASP B CA 1
ATOM 948 C C . ASP B 1 31 ? 13.641 -11.367 2.971 1 94.69 31 ASP B C 1
ATOM 950 O O . ASP B 1 31 ? 13.547 -12.586 2.801 1 94.69 31 ASP B O 1
ATOM 954 N N . PRO B 1 32 ? 12.633 -10.609 3.188 1 97.19 32 PRO B N 1
ATOM 955 C CA . PRO B 1 32 ? 11.312 -11.227 3.342 1 97.19 32 PRO B CA 1
ATOM 956 C C . PRO B 1 32 ? 10.852 -11.961 2.08 1 97.19 32 PRO B C 1
ATOM 958 O O . PRO B 1 32 ? 11.109 -11.492 0.967 1 97.19 32 PRO B O 1
ATOM 961 N N . PRO B 1 33 ? 10.25 -13.062 2.295 1 95.88 33 PRO B N 1
ATOM 962 C CA . PRO B 1 33 ? 9.688 -13.766 1.14 1 95.88 33 PRO B CA 1
ATOM 963 C C . PRO B 1 33 ? 8.664 -12.93 0.375 1 95.88 33 PRO B C 1
ATOM 965 O O . PRO B 1 33 ? 8.039 -12.031 0.951 1 95.88 33 PRO B O 1
ATOM 968 N N . MET B 1 34 ? 8.484 -13.258 -0.812 1 95.25 34 MET B N 1
ATOM 969 C CA . MET B 1 34 ? 7.578 -12.531 -1.699 1 95.25 34 MET B CA 1
ATOM 970 C C . MET B 1 34 ? 6.164 -12.508 -1.128 1 95.25 34 MET B C 1
ATOM 972 O O . MET B 1 34 ? 5.473 -11.492 -1.218 1 95.25 34 MET B O 1
ATOM 976 N N . SER B 1 35 ? 5.711 -13.633 -0.579 1 96.06 35 SER B N 1
ATOM 977 C CA . SER B 1 35 ? 4.359 -13.703 -0.03 1 96.06 35 SER B CA 1
ATOM 978 C C . SER B 1 35 ? 4.168 -12.688 1.093 1 96.06 35 SER B C 1
ATOM 980 O O . SER B 1 35 ? 3.102 -12.078 1.213 1 96.06 35 SER B O 1
ATOM 982 N N . VAL B 1 36 ? 5.199 -12.5 1.886 1 96.81 36 VAL B N 1
ATOM 983 C CA . VAL B 1 36 ? 5.148 -11.539 2.98 1 96.81 36 VAL B CA 1
ATOM 984 C C . VAL B 1 36 ? 5.098 -10.117 2.42 1 96.81 36 VAL B C 1
ATOM 986 O O . VAL B 1 36 ? 4.352 -9.273 2.918 1 96.81 36 VAL B O 1
ATOM 989 N N . VAL B 1 37 ? 5.848 -9.859 1.397 1 98 37 VAL B N 1
ATOM 990 C CA . VAL B 1 37 ? 5.891 -8.547 0.768 1 98 37 VAL B CA 1
ATOM 991 C C . VAL B 1 37 ? 4.523 -8.211 0.171 1 98 37 VAL B C 1
ATOM 993 O O . VAL B 1 37 ? 4.012 -7.102 0.355 1 98 37 VAL B O 1
ATOM 996 N N . ILE B 1 38 ? 3.924 -9.156 -0.473 1 98.19 38 ILE B N 1
ATOM 997 C CA . ILE B 1 38 ? 2.615 -8.969 -1.086 1 98.19 38 ILE B CA 1
ATOM 998 C C . ILE B 1 38 ? 1.568 -8.719 -0.002 1 98.19 38 ILE B C 1
ATOM 1000 O O . ILE B 1 38 ? 0.744 -7.809 -0.122 1 98.19 38 ILE B O 1
ATOM 1004 N N . ASP B 1 39 ? 1.666 -9.477 1.082 1 98.19 39 ASP B N 1
ATOM 1005 C CA . ASP B 1 39 ? 0.726 -9.289 2.184 1 98.19 39 ASP B CA 1
ATOM 1006 C C . ASP B 1 39 ? 0.865 -7.891 2.791 1 98.19 39 ASP B C 1
ATOM 1008 O O . ASP B 1 39 ? -0.134 -7.254 3.129 1 98.19 39 ASP B O 1
ATOM 1012 N N . ALA B 1 40 ? 2.078 -7.43 2.949 1 98.5 40 ALA B N 1
ATOM 1013 C CA . ALA B 1 40 ? 2.33 -6.102 3.506 1 98.5 40 ALA B CA 1
ATOM 1014 C C . ALA B 1 40 ? 1.768 -5.012 2.598 1 98.5 40 ALA B C 1
ATOM 1016 O O . ALA B 1 40 ? 1.15 -4.055 3.074 1 98.5 40 ALA B O 1
ATOM 1017 N N . ALA B 1 41 ? 1.979 -5.176 1.318 1 98.75 41 ALA B N 1
ATOM 1018 C CA . ALA B 1 41 ? 1.486 -4.18 0.367 1 98.75 41 ALA B CA 1
ATOM 1019 C C . ALA B 1 41 ? -0.038 -4.117 0.38 1 98.75 41 ALA B C 1
ATOM 1021 O O . ALA B 1 41 ? -0.62 -3.029 0.365 1 98.75 41 ALA B O 1
ATOM 1022 N N . LEU B 1 42 ? -0.671 -5.266 0.416 1 98.81 42 LEU B N 1
ATOM 1023 C CA . LEU B 1 42 ? -2.127 -5.309 0.499 1 98.81 42 LEU B CA 1
ATOM 1024 C C . LEU B 1 42 ? -2.617 -4.652 1.785 1 98.81 42 LEU B C 1
ATOM 1026 O O . LEU B 1 42 ? -3.572 -3.873 1.764 1 98.81 42 LEU B O 1
ATOM 1030 N N . THR B 1 43 ? -1.989 -4.977 2.881 1 98.81 43 THR B N 1
ATOM 1031 C CA . THR B 1 43 ? -2.346 -4.391 4.168 1 98.81 43 THR B CA 1
ATOM 1032 C C . THR B 1 43 ? -2.191 -2.873 4.137 1 98.81 43 THR B C 1
ATOM 1034 O O . THR B 1 43 ? -3.068 -2.143 4.602 1 98.81 43 THR B O 1
ATOM 1037 N N . HIS B 1 44 ? -1.077 -2.395 3.602 1 98.56 44 HIS B N 1
ATOM 1038 C CA . HIS B 1 44 ? -0.834 -0.958 3.525 1 98.56 44 HIS B CA 1
ATOM 1039 C C . HIS B 1 44 ? -1.919 -0.257 2.713 1 98.56 44 HIS B C 1
ATOM 1041 O O . HIS B 1 44 ? -2.381 0.822 3.088 1 98.56 44 HIS B O 1
ATOM 1047 N N . LEU B 1 45 ? -2.336 -0.858 1.604 1 98.5 45 LEU B N 1
ATOM 1048 C CA . LEU B 1 45 ? -3.381 -0.267 0.774 1 98.5 45 LEU B CA 1
ATOM 1049 C C . LEU B 1 45 ? -4.695 -0.167 1.544 1 98.5 45 LEU B C 1
ATOM 1051 O O . LEU B 1 45 ? -5.34 0.884 1.545 1 98.5 45 LEU B O 1
ATOM 1055 N N . LEU B 1 46 ? -5.031 -1.158 2.244 1 98.5 46 LEU B N 1
ATOM 1056 C CA . LEU B 1 46 ? -6.289 -1.19 2.979 1 98.5 46 LEU B CA 1
ATOM 1057 C C . LEU B 1 46 ? -6.281 -0.179 4.121 1 98.5 46 LEU B C 1
ATOM 1059 O O . LEU B 1 46 ? -7.246 0.562 4.309 1 98.5 46 LEU B O 1
ATOM 1063 N N . GLU B 1 47 ? -5.188 -0.155 4.824 1 98.25 47 GLU B N 1
ATOM 1064 C CA . GLU B 1 47 ? -5.098 0.769 5.949 1 98.25 47 GLU B CA 1
ATOM 1065 C C . GLU B 1 47 ? -5.004 2.215 5.473 1 98.25 47 GLU B C 1
ATOM 1067 O O . GLU B 1 47 ? -5.523 3.125 6.125 1 98.25 47 GLU B O 1
ATOM 1072 N N . SER B 1 48 ? -4.293 2.436 4.355 1 96.94 48 SER B N 1
ATOM 1073 C CA . SER B 1 48 ? -4.207 3.779 3.789 1 96.94 48 SER B CA 1
ATOM 1074 C C . SER B 1 48 ? -5.586 4.301 3.398 1 96.94 48 SER B C 1
ATOM 1076 O O . SER B 1 48 ? -5.902 5.469 3.637 1 96.94 48 SER B O 1
ATOM 1078 N N . GLU B 1 49 ? -6.438 3.49 2.779 1 96.56 49 GLU B N 1
ATOM 1079 C CA . GLU B 1 49 ? -7.789 3.887 2.404 1 96.56 49 GLU B CA 1
ATOM 1080 C C . GLU B 1 49 ? -8.602 4.301 3.627 1 96.56 49 GLU B C 1
ATOM 1082 O O . GLU B 1 49 ? -9.297 5.32 3.605 1 96.56 49 GLU B O 1
ATOM 1087 N N . LYS B 1 50 ? -8.469 3.506 4.625 1 96.44 50 LYS B N 1
ATOM 1088 C CA . LYS B 1 50 ? -9.172 3.828 5.867 1 96.44 50 LYS B CA 1
ATOM 1089 C C . LYS B 1 50 ? -8.68 5.152 6.445 1 96.44 50 LYS B C 1
ATOM 1091 O O . LYS B 1 50 ? -9.484 5.988 6.867 1 96.44 50 LYS B O 1
ATOM 1096 N N . ASN B 1 51 ? -7.363 5.355 6.488 1 96.25 51 ASN B N 1
ATOM 1097 C CA . ASN B 1 51 ? -6.777 6.594 6.996 1 96.25 51 ASN B CA 1
ATOM 1098 C C . ASN B 1 51 ? -7.328 7.816 6.266 1 96.25 51 ASN B C 1
ATOM 1100 O O . ASN B 1 51 ? -7.672 8.82 6.895 1 96.25 51 ASN 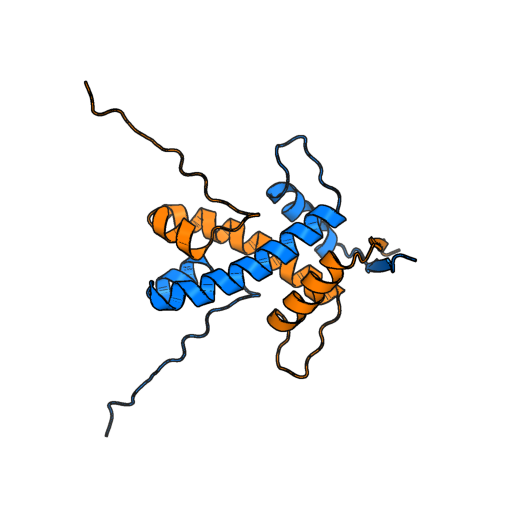B O 1
ATOM 1104 N N . ILE B 1 52 ? -7.324 7.707 4.926 1 94.62 52 ILE B N 1
ATOM 1105 C CA . ILE B 1 52 ? -7.773 8.828 4.109 1 94.62 52 ILE B CA 1
ATOM 1106 C C . ILE B 1 52 ? -9.227 9.164 4.445 1 94.62 52 ILE B C 1
ATOM 1108 O O . ILE B 1 52 ? -9.578 10.328 4.609 1 94.62 52 ILE B O 1
ATOM 1112 N N . GLN B 1 53 ? -10.039 8.188 4.605 1 93.25 53 GLN B N 1
ATOM 1113 C CA . GLN B 1 53 ? -11.445 8.406 4.934 1 93.25 53 GLN B CA 1
ATOM 1114 C C . GLN B 1 53 ? -11.594 9.055 6.309 1 93.25 53 GLN B C 1
ATOM 1116 O O . GLN B 1 53 ? -12.391 9.977 6.48 1 93.25 53 GLN B O 1
ATOM 1121 N N . GLU B 1 54 ? -10.828 8.609 7.223 1 94.62 54 GLU B N 1
ATOM 1122 C CA . GLU B 1 54 ? -10.906 9.141 8.586 1 94.62 54 GLU B CA 1
ATOM 1123 C C . GLU B 1 54 ? -10.336 10.555 8.664 1 94.62 54 GLU B C 1
ATOM 1125 O O . GLU B 1 54 ? -10.859 11.398 9.391 1 94.62 54 GLU B O 1
ATOM 1130 N N . ALA B 1 55 ? -9.32 10.805 7.91 1 93.88 55 ALA B N 1
ATOM 1131 C CA . ALA B 1 55 ? -8.633 12.094 7.938 1 93.88 55 ALA B CA 1
ATOM 1132 C C . ALA B 1 55 ? -9.523 13.203 7.375 1 93.88 55 ALA B C 1
ATOM 1134 O O . ALA B 1 55 ? -9.336 14.375 7.703 1 93.88 55 ALA B O 1
ATOM 1135 N N . ARG B 1 56 ? -10.477 12.859 6.547 1 90.44 56 ARG B N 1
ATOM 1136 C CA . ARG B 1 56 ? -11.336 13.828 5.875 1 90.44 56 ARG B CA 1
ATOM 1137 C C . ARG B 1 56 ? -12.086 14.695 6.887 1 90.44 56 ARG B C 1
ATOM 1139 O O . ARG B 1 56 ? -12.469 15.828 6.582 1 90.44 56 ARG B O 1
ATOM 1146 N N . SER B 1 57 ? -12.242 14.148 8.102 1 91.75 57 SER B N 1
ATOM 1147 C CA . SER B 1 57 ? -12.977 14.891 9.125 1 91.75 57 SER B CA 1
ATOM 1148 C C . SER B 1 57 ? -12.047 15.781 9.938 1 91.75 57 SER B C 1
ATOM 1150 O O . SER B 1 57 ? -12.508 16.688 10.625 1 91.75 57 SER B O 1
ATOM 1152 N N . GLU B 1 58 ? -10.789 15.617 9.781 1 94.12 58 GLU B N 1
ATOM 1153 C CA . GLU B 1 58 ? -9.867 16.234 10.719 1 94.12 58 GLU B CA 1
ATOM 1154 C C . GLU B 1 58 ? -8.891 17.172 10 1 94.12 58 GLU B C 1
ATOM 1156 O O . GLU B 1 58 ? -8.359 18.109 10.602 1 94.12 58 GLU B O 1
ATOM 1161 N N . TYR B 1 59 ? -8.742 16.938 8.734 1 93.19 59 TYR B N 1
ATOM 1162 C CA . TYR B 1 59 ? -7.73 17.688 8 1 93.19 59 TYR B CA 1
ATOM 1163 C C . TYR B 1 59 ? -8.312 18.266 6.711 1 93.19 59 TYR B C 1
ATOM 1165 O O . TYR B 1 59 ? -9.258 17.719 6.148 1 93.19 59 TYR B O 1
ATOM 1173 N N . ASP B 1 60 ? -7.715 19.391 6.305 1 91.62 60 ASP B N 1
ATOM 1174 C CA . ASP B 1 60 ? -8.125 19.953 5.023 1 91.62 60 ASP B CA 1
ATOM 1175 C C . ASP B 1 60 ? -7.699 19.047 3.865 1 91.62 60 ASP B C 1
ATOM 1177 O O . ASP B 1 60 ? -6.668 18.391 3.939 1 91.62 60 ASP B O 1
ATOM 1181 N N . PRO B 1 61 ? -8.422 19.031 2.734 1 92.31 61 PRO B N 1
ATOM 1182 C CA . PRO B 1 61 ? -8.195 18.109 1.613 1 92.31 61 PRO B CA 1
ATOM 1183 C C . PRO B 1 61 ? -6.805 18.25 1.003 1 92.31 61 PRO B C 1
ATOM 1185 O O . PRO B 1 61 ? -6.223 17.266 0.54 1 92.31 61 PRO B O 1
ATOM 1188 N N . ARG B 1 62 ? -6.297 19.438 1.044 1 91.5 62 ARG B N 1
ATOM 1189 C CA . ARG B 1 62 ? -4.977 19.641 0.458 1 91.5 62 ARG B CA 1
ATOM 1190 C C . ARG B 1 62 ? -3.908 18.875 1.242 1 91.5 62 ARG B C 1
ATOM 1192 O O . ARG B 1 62 ? -3.014 18.266 0.653 1 91.5 62 ARG B O 1
ATOM 1199 N N . THR B 1 63 ? -3.986 18.938 2.537 1 93.88 63 THR B N 1
ATOM 1200 C CA . THR B 1 63 ? -3.064 18.203 3.396 1 93.88 63 THR B CA 1
ATOM 1201 C C . THR B 1 63 ? -3.121 16.703 3.1 1 93.88 63 THR B C 1
ATOM 1203 O O . THR B 1 63 ? -2.086 16.062 2.934 1 93.88 63 THR B O 1
ATOM 1206 N N . ILE B 1 64 ? -4.309 16.172 3.029 1 95 64 ILE B N 1
ATOM 1207 C CA . ILE B 1 64 ? -4.492 14.742 2.779 1 95 64 ILE B CA 1
ATOM 1208 C C . ILE B 1 64 ? -3.916 14.383 1.413 1 95 64 ILE B C 1
ATOM 1210 O O . ILE B 1 64 ? -3.223 13.367 1.272 1 95 64 ILE B O 1
ATOM 1214 N N . GLN B 1 65 ? -4.16 15.211 0.411 1 94.12 65 GLN B N 1
ATOM 1215 C CA . GLN B 1 65 ? -3.68 14.961 -0.943 1 94.12 65 GLN B CA 1
ATOM 1216 C C . GLN B 1 65 ? -2.154 14.93 -0.989 1 94.12 65 GLN B C 1
ATOM 1218 O O . GLN B 1 65 ? -1.563 14.047 -1.613 1 94.12 65 GLN B O 1
ATOM 1223 N N . ASP B 1 66 ? -1.556 15.883 -0.252 1 94.31 66 ASP B N 1
ATOM 1224 C CA . ASP B 1 66 ? -0.101 16 -0.263 1 94.31 66 ASP B CA 1
ATOM 1225 C C . ASP B 1 66 ? 0.553 14.812 0.442 1 94.31 66 ASP B C 1
ATOM 1227 O O . ASP B 1 66 ? 1.618 14.352 0.029 1 94.31 66 ASP B O 1
ATOM 1231 N N . VAL B 1 67 ? -0.084 14.234 1.387 1 96.19 67 VAL B N 1
ATOM 1232 C CA . VAL B 1 67 ? 0.546 13.25 2.26 1 96.19 67 VAL B CA 1
ATOM 1233 C C . VAL B 1 67 ? 0.178 11.836 1.801 1 96.19 67 VAL B C 1
ATOM 1235 O O . VAL B 1 67 ? 0.986 10.914 1.906 1 96.19 67 VAL B O 1
ATOM 1238 N N . ALA B 1 68 ? -1.005 11.742 1.192 1 96.31 68 ALA B N 1
ATOM 1239 C CA . ALA B 1 68 ? -1.494 10.367 1.142 1 96.31 68 ALA B CA 1
ATOM 1240 C C . ALA B 1 68 ? -1.887 9.977 -0.281 1 96.31 68 ALA B C 1
ATOM 1242 O O . ALA B 1 68 ? -2.041 8.797 -0.585 1 96.31 68 ALA B O 1
ATOM 1243 N N . ASN B 1 69 ? -2.092 10.953 -1.213 1 95.31 69 ASN B N 1
ATOM 1244 C CA . ASN B 1 69 ? -2.504 10.578 -2.561 1 95.31 69 ASN B CA 1
ATOM 1245 C C . ASN B 1 69 ? -1.399 9.828 -3.299 1 95.31 69 ASN B C 1
ATOM 1247 O O . ASN B 1 69 ? -0.229 10.211 -3.225 1 95.31 69 ASN B O 1
ATOM 1251 N N . THR B 1 70 ? -1.829 8.836 -3.982 1 97.5 70 THR B N 1
ATOM 1252 C CA . THR B 1 70 ? -0.993 8.109 -4.93 1 97.5 70 THR B CA 1
ATOM 1253 C C . THR B 1 70 ? -1.72 7.914 -6.258 1 97.5 70 THR B C 1
ATOM 1255 O O . THR B 1 70 ? -2.879 8.305 -6.398 1 97.5 70 THR B O 1
ATOM 1258 N N . SER B 1 71 ? -1.04 7.305 -7.184 1 96.31 71 SER B N 1
ATOM 1259 C CA . SER B 1 71 ? -1.689 7.02 -8.461 1 96.31 71 SER B CA 1
ATOM 1260 C C . SER B 1 71 ? -2.764 5.949 -8.305 1 96.31 71 SER B C 1
ATOM 1262 O O . SER B 1 71 ? -3.59 5.762 -9.203 1 96.31 71 SER B O 1
ATOM 1264 N N . VAL B 1 72 ? -2.828 5.32 -7.195 1 96.81 72 VAL B N 1
ATOM 1265 C CA . VAL B 1 72 ? -3.756 4.219 -6.949 1 96.81 72 VAL B CA 1
ATOM 1266 C C . VAL B 1 72 ? -4.93 4.715 -6.105 1 96.81 72 VAL B C 1
ATOM 1268 O O . VAL B 1 72 ? -6.074 4.316 -6.332 1 96.81 72 VAL B O 1
ATOM 1271 N N . LEU B 1 73 ? -4.613 5.527 -5.137 1 93.44 73 LEU B N 1
ATOM 1272 C CA .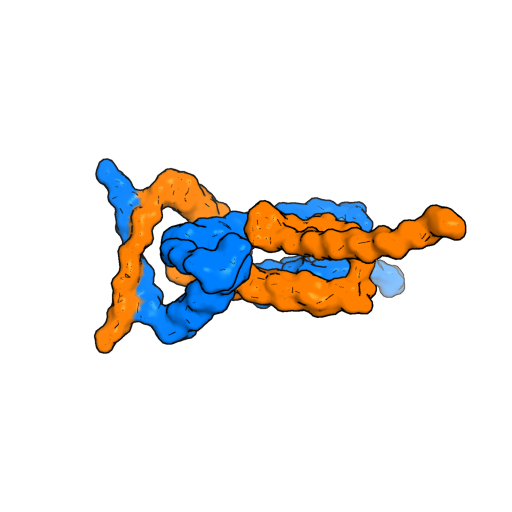 LEU B 1 73 ? -5.594 6.047 -4.188 1 93.44 73 LEU B CA 1
ATOM 1273 C C . LEU B 1 73 ? -5.586 7.57 -4.176 1 93.44 73 LEU B C 1
ATOM 1275 O O . LEU B 1 73 ? -4.586 8.188 -3.795 1 93.44 73 LEU B O 1
ATOM 1279 N N . THR B 1 74 ? -6.672 8.109 -4.637 1 88.75 74 THR B N 1
ATOM 1280 C CA . THR B 1 74 ? -6.773 9.562 -4.699 1 88.75 74 THR B CA 1
ATOM 1281 C C . THR B 1 74 ? -8.047 10.047 -4.023 1 88.75 74 THR B C 1
ATOM 1283 O O . THR B 1 74 ? -9.125 9.492 -4.238 1 88.75 74 THR B O 1
ATOM 1286 N N . LEU B 1 75 ? -7.773 10.953 -3.08 1 77.88 75 LEU B N 1
ATOM 1287 C CA . LEU B 1 75 ? -8.945 11.688 -2.607 1 77.88 75 LEU B CA 1
ATOM 1288 C C . LEU B 1 75 ? -9.5 12.586 -3.705 1 77.88 75 LEU B C 1
ATOM 1290 O O . LEU B 1 75 ? -8.758 13.352 -4.324 1 77.88 75 LEU B O 1
ATOM 1294 N N . ARG B 1 76 ? -10.742 12.336 -4.125 1 61.69 76 ARG B N 1
ATOM 1295 C CA . ARG B 1 76 ? -11.406 13.227 -5.07 1 61.69 76 ARG B CA 1
ATOM 1296 C C . ARG B 1 76 ? -12.234 14.281 -4.34 1 61.69 76 ARG B C 1
ATOM 1298 O O . ARG B 1 76 ? -12.93 13.977 -3.373 1 61.69 76 ARG B O 1
ATOM 1305 N N . TYR B 1 77 ? -11.758 15.5 -4.137 1 56.75 77 TYR B N 1
ATOM 1306 C CA . TYR B 1 77 ? -12.547 16.562 -3.52 1 56.75 77 TYR B CA 1
ATOM 1307 C C . TYR B 1 77 ? -13.82 16.828 -4.309 1 56.75 77 TYR B C 1
ATOM 1309 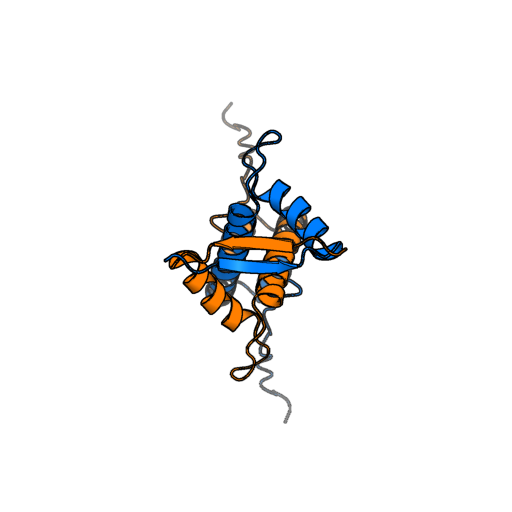O O . TYR B 1 77 ? -13.812 16.812 -5.543 1 56.75 77 TYR B O 1
ATOM 1317 N N . ARG B 1 78 ? -14.82 16.391 -3.756 1 47 78 ARG B N 1
ATOM 1318 C CA . ARG B 1 78 ? -16.047 16.984 -4.277 1 47 78 ARG B CA 1
ATOM 1319 C C . ARG B 1 78 ? -16.016 18.5 -4.164 1 47 78 ARG B C 1
ATOM 1321 O O . ARG B 1 78 ? -15.734 19.047 -3.094 1 47 78 ARG B O 1
ATOM 1328 N N . THR B 1 79 ? -15.469 19.281 -4.977 1 42.53 79 THR B N 1
ATOM 1329 C CA . THR B 1 79 ? -15.766 20.719 -5.039 1 42.53 79 THR B CA 1
ATOM 1330 C C . THR B 1 79 ? -17.219 20.984 -4.664 1 42.53 79 THR B C 1
ATOM 1332 O O . THR B 1 79 ? -18.141 20.516 -5.352 1 42.53 79 THR B O 1
ATOM 1335 N N . SER B 1 80 ? -17.594 21 -3.455 1 38.44 80 SER B N 1
ATOM 1336 C CA . SER B 1 80 ? -18.797 21.766 -3.156 1 38.44 80 SER B CA 1
ATOM 1337 C C . SER B 1 80 ? -18.641 23.219 -3.592 1 38.44 80 SER B C 1
ATOM 1339 O O . SER B 1 80 ? -17.969 24.016 -2.924 1 38.44 80 SER B O 1
ATOM 1341 N N . VAL B 1 81 ? -18.203 23.703 -4.676 1 36.22 81 VAL B N 1
ATOM 1342 C CA . VAL B 1 81 ? -18.469 25.094 -5.051 1 36.22 81 VAL B CA 1
ATOM 1343 C C . VAL B 1 81 ? -19.953 25.391 -4.891 1 36.22 81 VAL B C 1
ATOM 1345 O O . VAL B 1 81 ? -20.797 24.859 -5.613 1 36.22 81 VAL B O 1
ATOM 1348 N N . GLU B 1 82 ? -20.516 25.578 -3.734 1 34.53 82 GLU B N 1
ATOM 1349 C CA . GLU B 1 82 ? -21.594 26.547 -3.631 1 34.53 82 GLU B CA 1
ATOM 1350 C C . GLU B 1 82 ? -21.203 27.875 -4.246 1 34.53 82 GLU B C 1
ATOM 1352 O O . GLU B 1 82 ? -20.156 28.453 -3.898 1 34.53 82 GLU B O 1
ATOM 1357 N N . SER B 1 83 ? -21.484 28.094 -5.434 1 34.5 83 SER B N 1
ATOM 1358 C CA . SER B 1 83 ? -21.562 29.359 -6.176 1 34.5 83 SER B CA 1
ATOM 1359 C C . SER B 1 83 ? -22.094 30.484 -5.301 1 34.5 83 SER B C 1
ATOM 1361 O O . SER B 1 83 ? -23.203 30.391 -4.773 1 34.5 83 SER B O 1
ATOM 1363 N N . ARG B 1 84 ? -21.312 31.031 -4.43 1 33.72 84 ARG B N 1
ATOM 1364 C CA . ARG B 1 84 ? -21.781 32.312 -3.898 1 33.72 84 ARG B CA 1
ATOM 1365 C C . ARG B 1 84 ? -22.047 33.312 -5.023 1 33.72 84 ARG B C 1
ATOM 1367 O O . ARG B 1 84 ? -22.297 34.469 -4.773 1 33.72 84 ARG B O 1
ATOM 1374 N N . TRP B 1 85 ? -21.891 33.125 -6.328 1 30.33 85 TRP B N 1
ATOM 1375 C CA . TRP B 1 85 ? -22.141 34.281 -7.195 1 30.33 85 TRP B CA 1
ATOM 1376 C C . TRP B 1 85 ? -23.625 34.656 -7.184 1 30.33 85 TRP B C 1
ATOM 1378 O O . TRP B 1 85 ? -23.969 35.812 -7.348 1 30.33 85 TRP B O 1
ATOM 1388 N N . ARG B 1 86 ? -24.812 34.25 -6.598 1 26.53 86 ARG B N 1
ATOM 1389 C CA . ARG B 1 86 ? -25.734 35.281 -7.074 1 26.53 86 ARG B CA 1
ATOM 1390 C C . ARG B 1 86 ? -25.641 36.562 -6.238 1 26.53 86 ARG B C 1
ATOM 1392 O O . ARG B 1 86 ? -25.328 36.5 -5.047 1 26.53 86 ARG B O 1
#

Organism: NCBI:txid148449

InterPro domains:
  IPR055810 Protein of unknown function DUF7386 [PF24111] (1-86)

Sequence (172 aa):
MTKRTSLKLTDERQRKLDRASTIVAQDEHDDPPMSVVIDAALTHLLESEKNIQEARSEYDPRTIQDVANTSVLTLRYRTSVESRWRMTKRTSLKLTDERQRKLDRASTIVAQDEHDDPPMSVVIDAALTHLLESEKNIQEARSEYDPRTIQDVANTSVLTLRYRTSVESRWR

Secondary structure (DSSP, 8-state):
---EEEEE--HHHHHHHHHHHHHH-SSTT----HHHHHHHHHHHHHHHHHHHHHHTTTS-HHHHHHHH--SS--------------/---EEEEE--HHHHHHHHHHHHHH-SSTT----HHHHHHHHHHHHHHHHHHHHHHTTTS-HHHHHHHH--SS--------------

Nearest PDB structures (foldseek):
  4tqd-assembly1_A  TM=3.657E-01  e=5.059E+00  Methanosarcina mazei Go1

Radius of gyration: 18.63 Å; Cα contacts (8 Å, |Δi|>4): 202; chains: 2; bounding box: 48×64×54 Å

Foldseek 3Di:
DDDDDDDDDDVVNVVVQVVLQCVQAPDPPGRDDSVVSVVVVVVCVVVLQVVLVVCVVPDDQVVSQVPRDDPVDHDDPPPPPPPPDD/DDDDDDDDDDVVNVVVLVVLQCVPAPDPPGRDDSVVSVVVVVVCVVVLVVVLVVCVVPDDQVVSQVPRDDPVDHDDDPPPPPPPPD